Protein AF-A0A3F3BD74-F1 (afdb_monomer_lite)

Organism: NCBI:txid72407

pLDDT: mean 81.41, std 12.04, range [44.22, 95.06]

Secondary structure (DSSP, 8-state):
----HHHHHHHHHHHHHHH---HHHHHHSHHHHHHHHHTT----HHHHHHHHHHHHHHHHHHHHHHHHHHHHHHH-HHHHHHHHHHHHHHHHHHHHHHHHHHHTSPPHHHHTTS-TTSHHHHHHHHHHHHHHHHHHHHHHHHHHH---HHHHTT--HHHHHHHHHHHHHHHHT--

Sequence (175 aa):
MKFNIQYLHAAVVMVLSSLQPQAKAAECKPLIVEKVTQMGARFNHKDVLEVTIALNDIIRQVRDVRMQLSNFASENLEDAIAVSEATKNDAVQMAALTGSLTMMLPEKHVIQGYAKNSPEFMLFRAVKQMDNEAKNYLSLIDQLTRETDVRESGINTAAMVHLARTGEEAAAKWL

Structure (mmCIF, N/CA/C/O backbone):
data_AF-A0A3F3BD74-F1
#
_entry.id   AF-A0A3F3BD74-F1
#
loop_
_atom_site.group_PDB
_atom_site.id
_atom_site.type_symbol
_atom_site.label_atom_id
_atom_site.label_alt_id
_atom_site.label_comp_id
_atom_site.label_asym_id
_atom_site.label_entity_id
_atom_site.label_seq_id
_atom_site.pdbx_PDB_ins_code
_atom_site.Cartn_x
_atom_site.Cartn_y
_atom_site.Cartn_z
_atom_site.occupancy
_atom_site.B_iso_or_equiv
_atom_site.auth_seq_id
_atom_site.auth_comp_id
_atom_site.auth_asym_id
_atom_site.auth_atom_id
_atom_site.pdbx_PDB_model_num
ATOM 1 N N . MET A 1 1 ? 3.948 -2.331 15.186 1.00 47.75 1 MET A N 1
ATOM 2 C CA . MET A 1 1 ? 4.548 -3.216 14.164 1.00 47.75 1 MET A CA 1
ATOM 3 C C . MET A 1 1 ? 5.170 -2.323 13.103 1.00 47.75 1 MET A C 1
ATOM 5 O O . MET A 1 1 ? 4.443 -1.514 12.551 1.00 47.75 1 MET A O 1
ATOM 9 N N . LYS A 1 2 ? 6.481 -2.416 12.845 1.00 57.03 2 LYS A N 1
ATOM 10 C CA . LYS A 1 2 ? 7.153 -1.549 11.864 1.00 57.03 2 LYS A CA 1
ATOM 11 C C . LYS A 1 2 ? 7.266 -2.258 10.524 1.00 57.03 2 LYS A C 1
ATOM 13 O O . LYS A 1 2 ? 7.954 -3.269 10.417 1.00 57.03 2 LYS A O 1
ATOM 18 N N . PHE A 1 3 ? 6.614 -1.723 9.502 1.00 59.53 3 PHE A N 1
ATOM 19 C CA . PHE A 1 3 ? 6.809 -2.201 8.141 1.00 59.53 3 PHE A CA 1
ATOM 20 C C . PHE A 1 3 ? 8.145 -1.692 7.608 1.00 59.53 3 PHE A C 1
ATOM 22 O O . PHE A 1 3 ? 8.415 -0.491 7.644 1.00 59.53 3 PHE A O 1
ATOM 29 N N . ASN A 1 4 ? 8.971 -2.588 7.068 1.00 68.38 4 ASN A N 1
ATOM 30 C CA . ASN A 1 4 ? 10.285 -2.233 6.530 1.00 68.38 4 ASN A CA 1
ATOM 31 C C . ASN A 1 4 ? 10.203 -1.582 5.132 1.00 68.38 4 ASN A C 1
ATOM 33 O O . ASN A 1 4 ? 10.930 -1.928 4.203 1.00 68.38 4 ASN A O 1
ATOM 37 N N . ILE A 1 5 ? 9.256 -0.661 4.957 1.00 73.69 5 ILE A N 1
ATOM 38 C CA . ILE A 1 5 ? 8.918 -0.081 3.660 1.00 73.69 5 ILE A CA 1
ATOM 39 C C . ILE A 1 5 ? 9.920 0.984 3.209 1.00 73.69 5 ILE A C 1
ATOM 41 O O . ILE A 1 5 ? 10.002 1.263 2.023 1.00 73.69 5 ILE A O 1
ATOM 45 N N . GLN A 1 6 ? 10.714 1.560 4.114 1.00 76.75 6 GLN A N 1
ATOM 46 C CA . GLN A 1 6 ? 11.663 2.631 3.781 1.00 76.75 6 GLN A CA 1
ATOM 47 C C . GLN A 1 6 ? 12.772 2.159 2.829 1.00 76.75 6 GLN A C 1
ATOM 49 O O . GLN A 1 6 ? 13.063 2.826 1.837 1.00 76.75 6 GLN A O 1
ATOM 54 N N . TYR A 1 7 ? 13.356 0.985 3.084 1.00 74.88 7 TYR A N 1
ATOM 55 C CA . TYR A 1 7 ? 14.395 0.430 2.210 1.00 74.88 7 TYR A CA 1
ATOM 56 C C . TYR A 1 7 ? 13.816 -0.029 0.874 1.00 74.88 7 TYR A C 1
ATOM 58 O O . TYR A 1 7 ? 14.401 0.230 -0.178 1.00 74.88 7 TYR A O 1
ATOM 66 N N . LEU A 1 8 ? 12.633 -0.651 0.903 1.00 84.00 8 LEU A N 1
ATOM 67 C CA . LEU A 1 8 ? 11.957 -1.041 -0.327 1.00 84.00 8 LEU A CA 1
ATOM 68 C C . LEU A 1 8 ? 11.538 0.183 -1.151 1.00 84.00 8 LEU A C 1
ATOM 70 O O . LEU A 1 8 ? 11.651 0.164 -2.370 1.00 84.00 8 LEU A O 1
ATOM 74 N N . HIS A 1 9 ? 11.108 1.26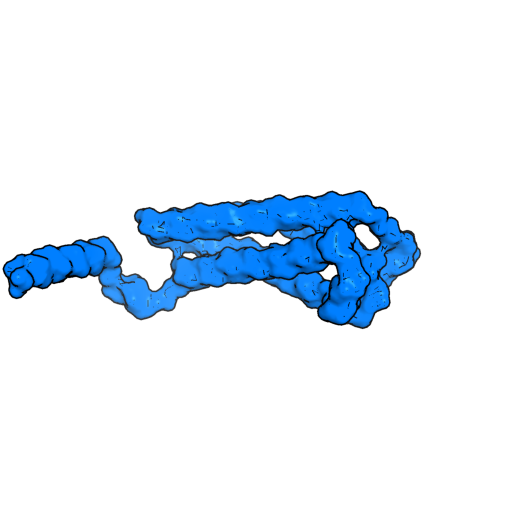6 -0.501 1.00 87.19 9 HIS A N 1
ATOM 75 C CA . HIS A 1 9 ? 10.752 2.521 -1.157 1.00 87.19 9 HIS A CA 1
ATOM 76 C C . HIS A 1 9 ? 11.920 3.058 -1.977 1.00 87.19 9 HIS A C 1
ATOM 78 O O . HIS A 1 9 ? 11.746 3.300 -3.166 1.00 87.19 9 HIS A O 1
ATOM 84 N N . ALA A 1 10 ? 13.120 3.143 -1.397 1.00 83.94 10 ALA A N 1
ATOM 85 C CA . ALA A 1 10 ? 14.306 3.584 -2.127 1.00 83.94 10 ALA A CA 1
ATOM 86 C C . ALA A 1 10 ? 14.613 2.688 -3.343 1.00 83.94 10 ALA A C 1
ATOM 88 O O . ALA A 1 10 ? 14.887 3.203 -4.427 1.00 83.94 10 ALA A O 1
ATOM 89 N N . ALA A 1 11 ? 14.511 1.363 -3.191 1.00 85.31 11 ALA A N 1
ATOM 90 C CA . ALA A 1 11 ? 14.708 0.416 -4.290 1.00 85.31 11 ALA A CA 1
ATOM 91 C C . ALA A 1 11 ? 13.678 0.610 -5.416 1.00 85.31 11 ALA A C 1
ATOM 93 O O . ALA A 1 11 ? 14.050 0.725 -6.583 1.00 85.31 11 ALA A O 1
ATOM 94 N N . VAL A 1 12 ? 12.392 0.729 -5.073 1.00 87.81 12 VAL A N 1
ATOM 95 C CA . VAL A 1 12 ? 11.317 0.973 -6.046 1.00 87.81 12 VAL A CA 1
ATOM 96 C C . VAL A 1 12 ? 11.504 2.324 -6.736 1.00 87.81 12 VAL A C 1
ATOM 98 O O . VAL A 1 12 ? 11.357 2.403 -7.951 1.00 87.81 12 VAL A O 1
ATOM 101 N N . VAL A 1 13 ? 11.875 3.379 -6.001 1.00 87.06 13 VAL A N 1
ATOM 102 C CA . VAL A 1 13 ? 12.167 4.703 -6.573 1.00 87.06 13 VAL A CA 1
ATOM 103 C C . VAL A 1 13 ? 13.287 4.613 -7.607 1.00 87.06 13 VAL A C 1
ATOM 105 O O . VAL A 1 13 ? 13.146 5.178 -8.691 1.00 87.06 13 VAL A O 1
ATOM 108 N N . MET A 1 14 ? 14.381 3.905 -7.308 1.00 82.50 14 MET A N 1
ATOM 109 C CA . MET A 1 14 ? 15.480 3.715 -8.261 1.00 82.50 14 MET A CA 1
ATOM 110 C C . MET A 1 14 ? 15.030 2.961 -9.515 1.00 82.50 14 MET A C 1
ATOM 112 O O . MET A 1 14 ? 15.298 3.422 -10.625 1.00 82.50 14 MET A O 1
ATOM 116 N N . VAL A 1 15 ? 14.295 1.854 -9.354 1.00 85.94 15 VAL A N 1
ATOM 117 C CA . VAL A 1 15 ? 13.792 1.070 -10.491 1.00 85.94 15 VAL A CA 1
ATOM 118 C C . VAL A 1 15 ? 12.833 1.902 -11.344 1.00 85.94 15 VAL A C 1
ATOM 120 O O . VAL A 1 15 ? 13.038 2.006 -12.550 1.00 85.94 15 VAL A O 1
ATOM 123 N N . LEU A 1 16 ? 11.845 2.574 -10.743 1.00 85.12 16 LEU A N 1
ATOM 124 C CA . LEU A 1 16 ? 10.915 3.446 -11.472 1.00 85.12 16 LEU A CA 1
ATOM 125 C C . LEU A 1 16 ? 11.649 4.569 -12.219 1.00 85.12 16 LEU A C 1
ATOM 127 O O . LEU A 1 16 ? 11.352 4.824 -13.384 1.00 85.12 16 LEU A O 1
ATOM 131 N N . SER A 1 17 ? 12.652 5.183 -11.585 1.00 81.38 17 SER A N 1
ATOM 132 C CA . SER A 1 17 ? 13.461 6.249 -12.194 1.00 81.38 17 SER A CA 1
ATOM 133 C C . SER A 1 17 ? 14.291 5.749 -13.382 1.00 81.38 17 SER A C 1
ATOM 135 O O . SER A 1 17 ? 14.545 6.501 -14.315 1.00 81.38 17 SER A O 1
ATOM 137 N N . SER A 1 18 ? 14.704 4.479 -13.375 1.00 78.38 18 SER A N 1
ATOM 138 C CA . SER A 1 18 ? 15.456 3.871 -14.482 1.00 78.38 18 SER A CA 1
ATOM 139 C C . SER A 1 18 ? 14.589 3.471 -15.674 1.00 78.38 18 SER A C 1
ATOM 141 O O . SER A 1 18 ? 15.046 3.503 -16.816 1.00 78.38 18 SER A O 1
ATOM 143 N N . LEU A 1 19 ? 13.329 3.109 -15.414 1.00 75.88 19 LEU A N 1
ATOM 144 C CA . LEU A 1 19 ? 12.353 2.765 -16.445 1.00 75.88 19 LEU A CA 1
ATOM 145 C C . LEU A 1 19 ? 11.806 4.020 -17.144 1.00 75.88 19 LEU A C 1
ATOM 147 O O . LEU A 1 19 ? 11.169 3.909 -18.190 1.00 75.88 19 LEU A O 1
ATOM 151 N N . GLN A 1 20 ? 12.040 5.209 -16.573 1.00 66.69 20 GLN A N 1
ATOM 152 C CA . GLN A 1 20 ? 11.456 6.463 -17.030 1.00 66.69 20 GLN A CA 1
ATOM 153 C C . GLN A 1 20 ? 12.402 7.669 -16.917 1.00 66.69 20 GLN A C 1
ATOM 155 O O . GLN A 1 20 ? 12.463 8.316 -15.873 1.00 66.69 20 GLN A O 1
ATOM 160 N N . PRO A 1 21 ? 12.971 8.146 -18.030 1.00 58.88 21 PRO A N 1
ATOM 161 C CA . PRO A 1 21 ? 13.192 9.570 -18.211 1.00 5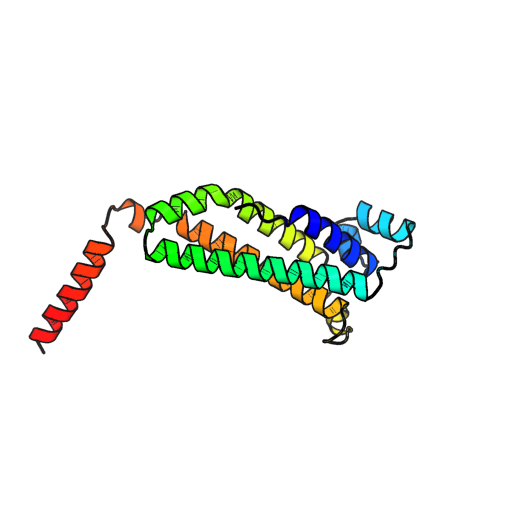8.88 21 PRO A CA 1
ATOM 162 C C . PRO A 1 21 ? 11.876 10.192 -18.720 1.00 58.88 21 PRO A C 1
ATOM 164 O O . PRO A 1 21 ? 11.708 10.444 -19.909 1.00 58.88 21 PRO A O 1
ATOM 167 N N . GLN A 1 22 ? 10.886 10.368 -17.840 1.00 61.69 22 GLN A N 1
ATOM 168 C CA . GLN A 1 22 ? 9.636 11.083 -18.151 1.00 61.69 22 GLN A CA 1
ATOM 169 C C . GLN A 1 22 ? 9.397 12.210 -17.140 1.00 61.69 22 GLN A C 1
ATOM 171 O O . GLN A 1 22 ? 9.824 12.114 -15.988 1.00 61.69 22 GLN A O 1
ATOM 176 N N . ALA A 1 23 ? 8.685 13.261 -17.566 1.00 63.00 23 ALA A N 1
ATOM 177 C CA . ALA A 1 23 ? 8.514 14.514 -16.820 1.00 63.00 23 ALA A CA 1
ATOM 178 C C . ALA A 1 23 ? 8.070 14.317 -15.356 1.00 63.00 23 ALA A C 1
ATOM 180 O O . ALA A 1 23 ? 8.678 14.883 -14.457 1.00 63.00 23 ALA A O 1
ATOM 181 N N . LYS A 1 24 ? 7.101 13.431 -15.085 1.00 68.19 24 LYS A N 1
ATOM 182 C CA . LYS A 1 24 ? 6.561 13.222 -13.724 1.00 68.19 24 LYS A CA 1
ATOM 183 C C . LYS A 1 24 ? 7.562 12.640 -12.731 1.00 68.19 24 LYS A C 1
ATOM 185 O O . LYS A 1 24 ? 7.605 13.068 -11.580 1.00 68.19 24 LYS A O 1
ATOM 190 N N . ALA A 1 25 ? 8.375 11.673 -13.157 1.00 66.75 25 ALA A N 1
ATOM 191 C CA . ALA A 1 25 ? 9.410 11.109 -12.293 1.00 66.75 25 ALA A CA 1
ATOM 192 C C . ALA A 1 25 ? 10.492 12.162 -11.996 1.00 66.75 25 ALA A C 1
ATOM 194 O O . ALA A 1 25 ? 10.918 12.298 -10.846 1.00 66.75 25 ALA A O 1
ATOM 195 N N . ALA A 1 26 ? 10.874 12.946 -13.013 1.00 65.81 26 ALA A N 1
ATOM 196 C CA . ALA A 1 26 ? 11.823 14.049 -12.877 1.00 65.81 26 ALA A CA 1
ATOM 197 C C . ALA A 1 26 ? 11.293 15.177 -11.973 1.00 65.81 26 ALA A C 1
ATOM 199 O O . ALA A 1 26 ? 12.055 15.732 -11.193 1.00 65.81 26 ALA A O 1
ATOM 200 N N . GLU A 1 27 ? 9.994 15.476 -12.006 1.00 72.75 27 GLU A N 1
ATOM 201 C CA . GLU A 1 27 ? 9.357 16.445 -11.104 1.00 72.75 27 GLU A CA 1
ATOM 202 C C . GLU A 1 27 ? 9.289 15.931 -9.658 1.00 72.75 27 GLU A C 1
ATOM 204 O O . GLU A 1 27 ? 9.581 16.666 -8.716 1.00 72.75 27 GLU A O 1
ATOM 209 N N . CYS A 1 28 ? 8.939 14.656 -9.461 1.00 69.75 28 CYS A N 1
ATOM 210 C CA . CYS A 1 28 ? 8.759 14.087 -8.124 1.00 69.75 28 CYS A CA 1
ATOM 211 C C . CYS A 1 28 ? 10.084 13.830 -7.389 1.00 69.75 28 CYS A C 1
ATOM 213 O O . CYS A 1 28 ? 10.150 13.976 -6.164 1.00 69.75 28 CYS A O 1
ATOM 215 N N . LYS A 1 29 ? 11.127 13.382 -8.103 1.00 73.56 29 LYS A N 1
ATOM 216 C CA . LYS A 1 29 ? 12.439 13.013 -7.536 1.00 73.56 29 LYS A CA 1
ATOM 217 C C . LYS A 1 29 ? 13.600 13.414 -8.469 1.00 73.56 29 LYS A C 1
ATOM 219 O O . LYS A 1 29 ? 14.368 12.540 -8.882 1.00 73.56 29 LYS A O 1
ATOM 224 N N . PRO A 1 30 ? 13.802 14.720 -8.740 1.00 72.44 30 PRO A N 1
ATOM 225 C CA . PRO A 1 30 ? 14.762 15.206 -9.741 1.00 72.44 30 PRO A CA 1
ATOM 226 C C . PRO A 1 30 ? 16.187 14.706 -9.492 1.00 72.44 30 PRO A C 1
ATOM 228 O O . PRO A 1 30 ? 16.803 14.128 -10.379 1.00 72.44 30 PRO A O 1
ATOM 231 N N . LEU A 1 31 ? 16.666 14.819 -8.250 1.00 79.19 31 LEU A N 1
ATOM 232 C CA . LEU A 1 31 ? 18.011 14.391 -7.846 1.00 79.19 31 LEU A CA 1
ATOM 233 C C . LEU A 1 31 ? 18.263 12.888 -8.044 1.00 79.19 31 LEU A C 1
ATOM 235 O O . LEU A 1 31 ? 19.394 12.482 -8.302 1.00 79.19 31 LEU A O 1
ATOM 239 N N . ILE A 1 32 ? 17.239 12.045 -7.877 1.00 73.94 32 ILE A N 1
ATOM 240 C CA . ILE A 1 32 ? 17.396 10.590 -8.017 1.00 73.94 32 ILE A CA 1
ATOM 241 C C . ILE A 1 32 ? 17.363 10.209 -9.495 1.00 73.94 32 ILE A C 1
ATOM 243 O O . ILE A 1 32 ? 18.219 9.447 -9.935 1.00 73.94 32 ILE A O 1
ATOM 247 N N . VAL A 1 33 ? 16.433 10.779 -10.266 1.00 70.06 33 VAL A N 1
ATOM 248 C CA . VAL A 1 33 ? 16.355 10.569 -11.719 1.00 70.06 33 VAL A CA 1
ATOM 249 C C . VAL A 1 33 ? 17.638 11.037 -12.405 1.00 70.06 33 VAL A C 1
ATOM 251 O O . VAL A 1 33 ? 18.184 10.311 -13.235 1.00 70.06 33 VAL A O 1
ATOM 254 N N . GLU A 1 34 ? 18.169 12.199 -12.018 1.00 73.38 34 GLU A N 1
ATOM 255 C CA . GLU A 1 34 ? 19.439 12.721 -12.522 1.00 73.38 34 GLU A CA 1
ATOM 256 C C . GLU A 1 34 ? 20.592 11.752 -12.235 1.00 73.38 34 GLU A C 1
ATOM 258 O O . GLU A 1 34 ? 21.304 11.358 -13.158 1.00 73.38 34 GLU A O 1
ATOM 263 N N . LYS A 1 35 ? 20.734 11.291 -10.985 1.00 73.12 35 LYS A N 1
ATOM 264 C CA . LYS A 1 35 ? 21.782 10.331 -10.606 1.00 73.12 35 LYS A CA 1
ATOM 265 C C . LYS A 1 35 ? 21.657 8.997 -11.337 1.00 73.12 35 LYS A C 1
ATOM 267 O O . LYS A 1 35 ? 22.658 8.486 -11.824 1.00 73.12 35 LYS A O 1
ATOM 272 N N . VAL A 1 36 ? 20.452 8.438 -11.452 1.00 70.62 36 VAL A N 1
ATOM 273 C CA . VAL A 1 36 ? 20.213 7.178 -12.181 1.00 70.62 36 VAL A CA 1
ATOM 274 C C . VAL A 1 36 ? 20.567 7.332 -13.663 1.00 70.62 36 VAL A C 1
ATOM 276 O O . VAL A 1 36 ? 21.199 6.445 -14.240 1.00 70.62 36 VAL A O 1
ATOM 279 N N . THR A 1 37 ? 20.236 8.483 -14.255 1.00 68.38 37 THR A N 1
ATOM 280 C CA . THR A 1 37 ? 20.584 8.817 -15.643 1.00 68.38 37 THR A CA 1
ATOM 281 C C . THR A 1 37 ? 22.098 8.956 -15.822 1.00 68.38 37 THR A C 1
ATOM 283 O O . THR A 1 37 ? 22.661 8.347 -16.728 1.00 68.38 37 THR A O 1
ATOM 286 N N . GLN A 1 38 ? 22.773 9.693 -14.932 1.00 71.19 38 GLN A N 1
ATOM 287 C CA . GLN A 1 38 ? 24.233 9.864 -14.931 1.00 71.19 38 GLN A CA 1
ATOM 288 C C . GLN A 1 38 ? 24.975 8.536 -14.732 1.00 71.19 38 GLN A C 1
ATOM 290 O O . GLN A 1 38 ? 26.017 8.314 -15.340 1.00 71.19 38 GLN A O 1
ATOM 295 N N . MET A 1 39 ? 24.427 7.637 -13.911 1.00 67.81 39 MET A N 1
ATOM 296 C CA . MET A 1 39 ? 24.985 6.304 -13.672 1.00 67.81 39 MET A CA 1
ATOM 297 C C . MET A 1 39 ? 24.767 5.332 -14.840 1.00 67.81 39 MET A C 1
ATOM 299 O O . MET A 1 39 ? 25.339 4.244 -14.826 1.00 67.81 39 MET A O 1
ATOM 303 N N . GLY A 1 40 ? 23.924 5.670 -15.824 1.00 60.09 40 GLY A N 1
ATOM 304 C CA . GLY A 1 40 ? 23.555 4.757 -16.909 1.00 60.09 40 GLY A CA 1
ATOM 305 C C . GLY A 1 40 ? 22.912 3.456 -16.413 1.00 60.09 40 GLY A C 1
ATOM 306 O O . GLY A 1 40 ? 22.953 2.444 -17.115 1.00 60.09 40 GLY A O 1
ATOM 307 N N . ALA A 1 41 ? 22.357 3.462 -15.195 1.00 61.47 41 ALA A N 1
ATOM 308 C CA . ALA A 1 41 ? 21.854 2.273 -14.526 1.00 61.47 41 ALA A CA 1
ATOM 309 C C . ALA A 1 41 ? 20.597 1.766 -15.244 1.00 61.47 41 ALA A C 1
ATOM 311 O O . ALA A 1 41 ? 19.488 2.245 -15.017 1.00 61.47 41 ALA A O 1
ATOM 312 N N . ARG A 1 42 ? 20.776 0.791 -16.138 1.00 60.78 42 ARG A N 1
ATOM 313 C CA . ARG A 1 42 ? 19.683 0.011 -16.718 1.00 60.78 42 ARG A CA 1
ATOM 314 C C . ARG A 1 42 ? 19.462 -1.206 -15.834 1.00 60.78 42 ARG A C 1
ATOM 316 O O . ARG A 1 42 ? 20.242 -2.154 -15.894 1.00 60.78 42 ARG A O 1
ATOM 323 N N . PHE A 1 43 ? 18.422 -1.166 -15.008 1.00 66.44 43 PHE A N 1
ATOM 324 C CA . PHE A 1 43 ? 18.008 -2.340 -14.247 1.00 66.44 43 PHE A CA 1
ATOM 325 C C . PHE A 1 43 ? 17.527 -3.415 -15.220 1.00 66.44 43 PHE A C 1
ATOM 327 O O . PHE A 1 43 ? 16.813 -3.132 -16.186 1.00 66.44 43 PHE A O 1
ATOM 334 N N . ASN A 1 44 ? 17.968 -4.650 -14.999 1.00 72.44 44 ASN A N 1
ATOM 335 C CA . ASN A 1 44 ? 17.550 -5.764 -15.836 1.00 72.44 44 ASN A CA 1
ATOM 336 C C . ASN A 1 44 ? 16.147 -6.248 -15.397 1.00 72.44 44 ASN A C 1
ATOM 338 O O . ASN A 1 44 ? 15.640 -5.892 -14.333 1.00 72.44 44 ASN A O 1
ATOM 342 N N . HIS A 1 45 ? 15.507 -7.093 -16.210 1.00 78.69 45 HIS A N 1
ATOM 343 C CA . HIS A 1 45 ? 14.170 -7.629 -15.909 1.00 78.69 45 HIS A CA 1
ATOM 344 C C . HIS A 1 45 ? 14.107 -8.414 -14.586 1.00 78.69 45 HIS A C 1
ATOM 346 O O . HIS A 1 45 ? 13.051 -8.473 -13.957 1.00 78.69 45 HIS A O 1
ATOM 352 N N . LYS A 1 46 ? 15.223 -9.017 -14.160 1.00 82.75 46 LYS A N 1
ATOM 353 C CA . LYS A 1 46 ? 15.323 -9.761 -12.902 1.00 82.75 46 LYS A CA 1
ATOM 354 C C . LYS A 1 46 ? 15.302 -8.810 -11.703 1.00 82.75 46 LYS A C 1
ATOM 356 O O . LYS A 1 46 ? 14.540 -9.062 -10.779 1.00 82.75 46 LYS A O 1
ATOM 361 N N . ASP A 1 47 ? 16.030 -7.697 -11.750 1.00 81.25 47 ASP A N 1
ATOM 362 C CA . ASP A 1 47 ? 16.038 -6.695 -10.675 1.00 81.25 47 ASP A CA 1
ATOM 363 C C . ASP A 1 47 ? 14.636 -6.083 -10.486 1.00 81.25 47 ASP A C 1
ATOM 365 O O . ASP A 1 47 ? 14.144 -5.941 -9.366 1.00 81.25 47 ASP A O 1
ATOM 369 N N . VAL A 1 48 ? 13.946 -5.781 -11.598 1.00 85.81 48 VAL A N 1
ATOM 370 C CA . VAL A 1 48 ? 12.551 -5.301 -11.586 1.00 85.81 48 VAL A CA 1
ATOM 371 C C . VAL A 1 48 ? 11.631 -6.332 -10.930 1.00 85.81 48 VAL A C 1
ATOM 373 O O . VAL A 1 48 ? 10.770 -5.978 -10.120 1.00 85.81 48 VAL A O 1
ATOM 376 N N . LEU A 1 49 ? 11.811 -7.613 -11.258 1.00 87.38 49 LEU A N 1
ATOM 377 C CA . LEU A 1 49 ? 11.004 -8.696 -10.712 1.00 87.38 49 LEU A CA 1
ATOM 378 C C . LEU A 1 49 ? 11.263 -8.910 -9.215 1.00 87.38 49 LEU A C 1
ATOM 380 O O . LEU A 1 49 ? 10.304 -9.060 -8.465 1.00 87.38 49 LEU A O 1
ATOM 384 N N . GLU A 1 50 ? 12.516 -8.875 -8.762 1.00 88.38 50 GLU A N 1
ATOM 385 C CA . GLU A 1 50 ? 12.873 -9.017 -7.343 1.00 88.38 50 GLU A CA 1
ATOM 386 C C . GLU A 1 50 ? 12.247 -7.908 -6.490 1.00 88.38 50 GLU A C 1
ATOM 388 O O . GLU A 1 50 ? 11.600 -8.190 -5.478 1.00 88.38 50 GLU A O 1
ATOM 393 N N . VAL A 1 51 ? 12.340 -6.651 -6.941 1.00 89.12 51 VAL A N 1
ATOM 394 C CA . VAL A 1 51 ? 11.678 -5.522 -6.268 1.00 89.12 51 VAL A CA 1
ATOM 395 C C . VAL A 1 51 ? 10.157 -5.687 -6.283 1.00 89.12 51 VAL A C 1
ATOM 397 O O . VAL A 1 51 ? 9.489 -5.411 -5.284 1.00 89.12 51 VAL A O 1
ATOM 400 N N . THR A 1 52 ? 9.596 -6.182 -7.387 1.00 91.50 52 THR A N 1
ATOM 401 C CA . THR A 1 52 ? 8.157 -6.454 -7.499 1.00 91.50 52 THR A CA 1
ATOM 402 C C . THR A 1 52 ? 7.704 -7.548 -6.531 1.00 91.50 52 THR A C 1
ATOM 404 O O . THR A 1 52 ? 6.652 -7.410 -5.908 1.00 91.50 52 THR A O 1
ATOM 407 N N . ILE A 1 53 ? 8.475 -8.626 -6.371 1.00 92.00 53 ILE A N 1
ATOM 408 C CA . ILE A 1 53 ? 8.183 -9.712 -5.423 1.00 92.00 53 ILE A CA 1
ATOM 409 C C . ILE A 1 53 ? 8.205 -9.169 -3.994 1.00 92.00 53 ILE A C 1
ATOM 411 O O . ILE A 1 53 ? 7.216 -9.314 -3.279 1.00 92.00 53 ILE A O 1
ATOM 415 N N . ALA A 1 54 ? 9.269 -8.455 -3.618 1.00 90.44 54 ALA A N 1
ATOM 416 C CA . ALA A 1 54 ? 9.384 -7.856 -2.292 1.00 90.44 54 ALA A CA 1
ATOM 417 C C . ALA A 1 54 ? 8.225 -6.888 -1.990 1.00 90.44 54 ALA A C 1
ATOM 419 O O . ALA A 1 54 ? 7.701 -6.861 -0.877 1.00 90.44 54 ALA A O 1
ATOM 420 N N . LEU A 1 55 ? 7.769 -6.126 -2.990 1.00 91.81 55 LEU A N 1
ATOM 421 C CA . LEU A 1 55 ? 6.602 -5.254 -2.852 1.00 91.81 55 LEU A CA 1
ATOM 422 C C . LEU A 1 55 ? 5.308 -6.039 -2.644 1.00 91.81 55 LEU A C 1
ATOM 424 O O . LEU A 1 55 ? 4.518 -5.679 -1.774 1.00 91.81 55 LEU A O 1
ATOM 428 N N . ASN A 1 56 ? 5.110 -7.133 -3.377 1.00 93.06 56 ASN A N 1
ATOM 429 C CA . ASN A 1 56 ? 3.958 -8.012 -3.180 1.00 93.06 56 ASN A CA 1
ATOM 430 C C . ASN A 1 56 ? 3.951 -8.692 -1.804 1.00 93.06 56 ASN A C 1
ATOM 432 O O . ASN A 1 56 ? 2.880 -8.854 -1.216 1.00 93.06 56 ASN A O 1
ATOM 436 N N . ASP A 1 57 ? 5.117 -9.017 -1.248 1.00 92.75 57 ASP A N 1
ATOM 437 C CA . ASP A 1 57 ? 5.208 -9.545 0.113 1.00 92.75 57 ASP A CA 1
ATOM 438 C C . ASP A 1 57 ? 4.761 -8.520 1.157 1.00 92.75 57 ASP A C 1
ATOM 440 O O . ASP A 1 57 ? 4.014 -8.870 2.074 1.00 92.75 57 ASP A O 1
ATOM 444 N N . ILE A 1 58 ? 5.146 -7.245 1.010 1.00 90.69 58 ILE A N 1
ATOM 445 C CA . ILE A 1 58 ? 4.665 -6.187 1.910 1.00 90.69 58 ILE A CA 1
ATOM 446 C C . ILE A 1 58 ? 3.159 -5.967 1.730 1.00 90.69 58 ILE A C 1
ATOM 448 O O . ILE A 1 58 ? 2.447 -5.865 2.726 1.00 90.69 58 ILE A O 1
ATOM 452 N N . ILE A 1 59 ? 2.651 -5.954 0.494 1.00 92.50 59 ILE A N 1
ATOM 453 C CA . ILE A 1 59 ? 1.206 -5.862 0.214 1.00 92.50 59 ILE A CA 1
ATOM 454 C C . ILE A 1 59 ? 0.440 -6.944 0.979 1.00 92.50 59 ILE A C 1
ATOM 456 O O . ILE A 1 59 ? -0.573 -6.655 1.621 1.00 92.50 59 ILE A O 1
ATOM 460 N N . ARG A 1 60 ? 0.931 -8.188 0.936 1.00 93.62 60 ARG A N 1
ATOM 461 C CA . ARG A 1 60 ? 0.332 -9.304 1.670 1.00 93.62 60 ARG A CA 1
ATOM 462 C C . ARG A 1 60 ? 0.375 -9.063 3.177 1.00 93.62 60 ARG A C 1
ATOM 464 O O . ARG A 1 60 ? -0.657 -9.180 3.825 1.00 93.62 60 ARG A O 1
ATOM 471 N N . GLN A 1 61 ? 1.523 -8.663 3.721 1.00 91.62 61 GLN A N 1
ATOM 472 C CA . GLN A 1 61 ? 1.669 -8.381 5.154 1.00 91.62 61 GLN A CA 1
ATOM 473 C C . GLN A 1 61 ? 0.721 -7.275 5.635 1.00 91.62 61 GLN A C 1
ATOM 475 O O . GLN A 1 61 ? 0.087 -7.428 6.674 1.00 91.62 61 GLN A O 1
ATOM 480 N N . VAL A 1 62 ? 0.590 -6.178 4.880 1.00 90.81 62 VAL A N 1
ATOM 481 C CA . VAL A 1 62 ? -0.336 -5.082 5.214 1.00 90.81 62 VAL A CA 1
ATOM 482 C C . VAL A 1 62 ? -1.772 -5.583 5.229 1.00 90.81 62 VAL A C 1
ATOM 484 O O . VAL A 1 62 ? -2.519 -5.286 6.160 1.00 90.81 62 VAL A O 1
ATOM 487 N N . ARG A 1 63 ? -2.159 -6.375 4.225 1.00 92.69 63 ARG A N 1
ATOM 488 C CA . ARG A 1 63 ? -3.496 -6.964 4.165 1.00 92.69 63 ARG A CA 1
ATOM 489 C C . ARG A 1 63 ? -3.756 -7.899 5.345 1.00 92.69 63 ARG A C 1
ATOM 491 O O . ARG A 1 63 ? -4.805 -7.779 5.971 1.00 92.69 63 ARG A O 1
ATOM 498 N N . ASP A 1 64 ? -2.818 -8.790 5.654 1.00 92.88 64 ASP A N 1
ATOM 499 C CA . ASP A 1 64 ? -2.936 -9.753 6.752 1.00 92.88 64 ASP A CA 1
ATOM 500 C C . ASP A 1 64 ? -3.092 -9.029 8.093 1.00 92.88 64 ASP A C 1
ATOM 502 O O . ASP A 1 64 ? -3.991 -9.340 8.871 1.00 92.88 64 ASP A O 1
ATOM 506 N N . VAL A 1 65 ? -2.286 -7.994 8.327 1.00 91.56 65 VAL A N 1
ATOM 507 C CA . VAL A 1 65 ? -2.336 -7.199 9.561 1.00 91.56 65 VAL A CA 1
ATOM 508 C C . VAL A 1 65 ? -3.619 -6.385 9.652 1.00 91.56 65 VAL A C 1
ATOM 510 O O . VAL A 1 65 ? -4.223 -6.321 10.718 1.00 91.56 65 VAL A O 1
ATOM 513 N N . ARG A 1 66 ? -4.095 -5.821 8.539 1.00 93.44 66 ARG A N 1
ATOM 514 C CA . ARG A 1 66 ? -5.398 -5.148 8.488 1.00 93.44 66 ARG A CA 1
ATOM 515 C C . ARG A 1 66 ? -6.537 -6.105 8.848 1.00 93.44 66 ARG A C 1
ATOM 517 O O . ARG A 1 66 ? -7.416 -5.728 9.615 1.00 93.44 66 ARG A O 1
ATOM 524 N N . MET A 1 67 ? -6.524 -7.331 8.320 1.00 91.62 67 MET A N 1
ATOM 525 C CA . MET A 1 67 ? -7.530 -8.347 8.656 1.00 91.62 67 MET A CA 1
ATOM 526 C C . MET A 1 67 ? -7.446 -8.758 10.129 1.00 91.62 67 MET A C 1
ATOM 528 O O . MET A 1 67 ? -8.475 -8.828 10.794 1.00 91.62 67 MET A O 1
ATOM 532 N N . GLN A 1 68 ? -6.237 -8.968 10.658 1.00 91.31 68 GLN A N 1
ATOM 533 C CA . GLN A 1 68 ? -6.032 -9.276 12.076 1.00 91.31 68 GLN A CA 1
ATOM 534 C C . GLN A 1 68 ? -6.551 -8.156 12.978 1.00 91.31 68 GLN A C 1
ATOM 536 O O . GLN A 1 68 ? -7.281 -8.438 13.920 1.00 91.31 68 GLN A O 1
ATOM 541 N N . LEU A 1 69 ? -6.246 -6.894 12.660 1.00 90.56 69 LEU A N 1
ATOM 542 C CA . LEU A 1 69 ? -6.739 -5.742 13.414 1.00 90.56 69 LEU A CA 1
ATOM 543 C C . LEU A 1 69 ? -8.268 -5.631 13.350 1.00 90.56 69 LEU A C 1
ATOM 545 O O . LEU A 1 69 ? -8.902 -5.357 14.362 1.00 90.56 69 LEU A O 1
ATOM 549 N N . SER A 1 70 ? -8.868 -5.885 12.185 1.00 88.81 70 SER A N 1
ATOM 550 C CA . SER A 1 70 ? -10.326 -5.878 12.023 1.00 88.81 70 SER A CA 1
ATOM 551 C C . SER A 1 70 ? -11.012 -6.966 12.855 1.00 88.81 70 SER A C 1
ATOM 553 O O . SER A 1 70 ? -12.048 -6.712 13.470 1.00 88.81 70 SER A O 1
ATOM 555 N N . ASN A 1 71 ? -10.444 -8.174 12.883 1.00 89.00 71 ASN A N 1
ATOM 556 C CA . ASN A 1 71 ? -10.971 -9.274 13.690 1.00 89.00 71 ASN A CA 1
ATOM 557 C C . ASN A 1 71 ? -10.786 -8.980 15.181 1.00 89.00 71 ASN A C 1
ATOM 559 O O . ASN A 1 71 ? -11.732 -9.101 15.952 1.00 89.00 71 ASN A O 1
ATOM 563 N N . PHE A 1 72 ? -9.605 -8.493 15.566 1.00 87.12 72 PHE A N 1
ATOM 564 C CA . PHE A 1 72 ? -9.308 -8.116 16.943 1.00 87.12 72 PHE A CA 1
ATOM 565 C C . PHE A 1 72 ? -10.244 -7.015 17.451 1.00 87.12 72 PHE A C 1
ATOM 567 O O . PHE A 1 72 ? -10.776 -7.131 18.546 1.00 87.12 72 PHE A O 1
ATOM 574 N N . ALA A 1 73 ? -10.547 -6.007 16.629 1.00 84.38 73 ALA A N 1
ATOM 575 C CA . ALA A 1 73 ? -11.515 -4.966 16.969 1.00 84.38 73 ALA A CA 1
ATOM 576 C C . ALA A 1 73 ? -12.949 -5.490 17.152 1.00 84.38 73 ALA A C 1
ATOM 578 O O . ALA A 1 73 ? -13.729 -4.880 17.881 1.00 84.38 73 ALA A O 1
ATOM 579 N N . SER A 1 74 ? -13.297 -6.603 16.500 1.00 82.12 74 SER A N 1
ATOM 580 C CA . SER A 1 74 ? -14.605 -7.249 16.661 1.00 82.12 74 SER A CA 1
ATOM 581 C C . SER A 1 74 ? -14.710 -8.017 17.984 1.00 82.12 74 SER A C 1
ATOM 583 O O . SER A 1 74 ? -15.803 -8.149 18.525 1.00 82.12 74 SER A O 1
ATOM 585 N N . GLU A 1 75 ? -13.585 -8.513 18.505 1.00 85.62 75 GLU A N 1
ATOM 586 C CA . GLU A 1 75 ? -13.509 -9.266 19.763 1.00 85.62 75 GLU A CA 1
ATOM 587 C C . GLU A 1 75 ? -13.266 -8.356 20.977 1.00 85.62 75 GLU A C 1
ATOM 589 O O . GLU A 1 75 ? -13.889 -8.536 22.022 1.00 85.62 75 GLU A O 1
ATOM 594 N N . ASN A 1 76 ? -12.372 -7.374 20.843 1.00 89.19 76 ASN A N 1
ATOM 595 C CA . ASN A 1 76 ? -11.966 -6.455 21.900 1.00 89.19 76 ASN A CA 1
ATOM 596 C C . ASN A 1 76 ? -11.640 -5.071 21.318 1.00 89.19 76 ASN A C 1
ATOM 598 O O . ASN A 1 76 ? -10.529 -4.788 20.861 1.00 89.19 76 ASN A O 1
ATOM 602 N N . LEU A 1 77 ? -12.646 -4.195 21.335 1.00 83.75 77 LEU A N 1
ATOM 603 C CA . LEU A 1 77 ? -12.548 -2.875 20.726 1.00 83.75 77 LEU A CA 1
ATOM 604 C C . LEU A 1 77 ? -11.560 -1.955 21.457 1.00 83.75 77 LEU A C 1
ATOM 606 O O . LEU A 1 77 ? -10.849 -1.211 20.791 1.00 83.75 77 LEU A O 1
ATOM 610 N N . GLU A 1 78 ? -11.504 -1.983 22.790 1.00 85.00 78 GLU A N 1
ATOM 611 C CA . GLU A 1 78 ? -10.651 -1.075 23.573 1.00 85.00 78 GLU A CA 1
ATOM 612 C C . GLU A 1 78 ? -9.163 -1.347 23.336 1.00 85.00 78 GLU A C 1
ATOM 614 O O . GLU A 1 78 ? -8.406 -0.427 23.011 1.00 85.00 78 GLU A O 1
ATOM 619 N N . ASP A 1 79 ? -8.750 -2.614 23.377 1.00 85.81 79 ASP A N 1
ATOM 620 C CA . ASP A 1 79 ? -7.363 -2.972 23.078 1.00 85.81 79 ASP A CA 1
ATOM 621 C C . ASP A 1 79 ? -7.021 -2.705 21.603 1.00 85.81 79 ASP A C 1
ATOM 623 O O . ASP A 1 79 ? -5.908 -2.280 21.278 1.00 85.81 79 ASP A O 1
ATOM 627 N N . ALA A 1 80 ? -7.981 -2.885 20.689 1.00 88.25 80 ALA A N 1
ATOM 628 C CA . ALA A 1 80 ? -7.791 -2.549 19.282 1.00 88.25 80 ALA A CA 1
ATOM 629 C C . ALA A 1 80 ? -7.607 -1.038 19.051 1.00 88.25 80 ALA A C 1
ATOM 631 O O . ALA A 1 80 ? -6.826 -0.660 18.172 1.00 88.25 80 ALA A O 1
ATOM 632 N N . ILE A 1 81 ? -8.254 -0.168 19.841 1.00 88.94 81 ILE A N 1
ATOM 633 C CA . ILE A 1 81 ? -7.993 1.285 19.830 1.00 88.94 81 ILE A CA 1
ATOM 634 C C . ILE A 1 81 ? -6.553 1.553 20.240 1.00 88.94 81 ILE A C 1
ATOM 636 O O . ILE A 1 81 ? -5.842 2.249 19.519 1.00 88.94 81 ILE A O 1
ATOM 640 N N . ALA A 1 82 ? -6.107 0.982 21.362 1.00 89.75 82 ALA A N 1
ATOM 641 C CA . ALA A 1 82 ? -4.761 1.212 21.879 1.00 89.75 82 ALA A CA 1
ATOM 642 C C . ALA A 1 82 ? -3.685 0.793 20.862 1.00 89.75 82 ALA A C 1
ATOM 644 O O . ALA A 1 82 ? -2.732 1.534 20.606 1.00 89.75 82 ALA A O 1
ATOM 645 N N . VAL A 1 83 ? -3.870 -0.363 20.213 1.00 90.94 83 VAL A N 1
ATOM 646 C CA . VAL A 1 83 ? -2.999 -0.824 19.120 1.00 90.94 83 VAL A CA 1
ATOM 647 C C . VAL A 1 83 ? -3.068 0.112 17.907 1.00 90.94 83 VAL A C 1
ATOM 649 O O . VAL A 1 83 ? -2.036 0.401 17.290 1.00 90.94 83 VAL A O 1
ATOM 652 N N . SER A 1 84 ? -4.257 0.604 17.557 1.00 90.94 84 SER A N 1
ATOM 653 C CA . SER A 1 84 ? -4.452 1.520 16.425 1.00 90.94 84 SER A CA 1
ATOM 654 C C . SER A 1 84 ? -3.764 2.865 16.660 1.00 90.94 84 SER A C 1
ATOM 656 O O . SER A 1 84 ? -3.010 3.313 15.799 1.00 90.94 84 SER A O 1
ATOM 658 N N . GLU A 1 85 ? -3.920 3.464 17.841 1.00 91.06 85 GLU A N 1
ATOM 659 C CA . GLU A 1 85 ? -3.219 4.694 18.236 1.00 91.06 85 GLU A CA 1
ATOM 660 C C . GLU A 1 85 ? -1.698 4.506 18.206 1.00 91.06 85 GLU A C 1
ATOM 662 O O . GLU A 1 85 ? -0.970 5.299 17.603 1.00 91.06 85 GLU A O 1
ATOM 667 N N . ALA A 1 86 ? -1.203 3.394 18.760 1.00 90.50 86 ALA A N 1
ATOM 668 C CA . ALA A 1 86 ? 0.226 3.087 18.778 1.00 90.50 86 ALA A CA 1
ATOM 669 C C . ALA A 1 86 ? 0.830 2.891 17.374 1.00 90.50 86 ALA A C 1
ATOM 671 O O . ALA A 1 86 ? 2.035 3.071 17.189 1.00 90.50 86 ALA A O 1
ATOM 672 N N . THR A 1 87 ? 0.023 2.510 16.379 1.00 89.69 87 THR A N 1
ATOM 673 C CA . THR A 1 87 ? 0.485 2.219 15.008 1.00 89.69 87 THR A CA 1
ATOM 674 C C . THR A 1 87 ? 0.094 3.276 13.975 1.00 89.69 87 THR A C 1
ATOM 676 O O . THR A 1 87 ? 0.544 3.204 12.829 1.00 89.69 87 THR A O 1
ATOM 679 N N . LYS A 1 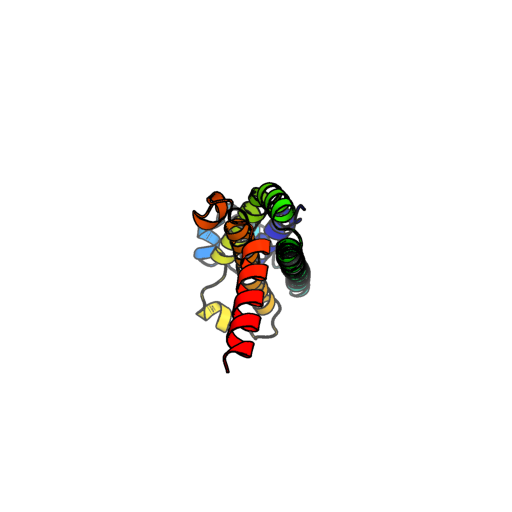88 ? -0.668 4.302 14.368 1.00 90.62 88 LYS A N 1
ATOM 680 C CA . LYS A 1 88 ? -1.163 5.371 13.490 1.00 90.62 88 LYS A CA 1
ATOM 681 C C . LYS A 1 88 ? -0.055 6.086 12.730 1.00 90.62 88 LYS A C 1
ATOM 683 O O . LYS A 1 88 ? -0.129 6.220 11.511 1.00 90.62 88 LYS A O 1
ATOM 688 N N . ASN A 1 89 ? 1.011 6.482 13.423 1.00 90.56 89 ASN A N 1
ATOM 689 C CA . ASN A 1 89 ? 2.140 7.168 12.793 1.00 90.56 89 ASN A CA 1
ATOM 690 C C . ASN A 1 89 ? 2.839 6.294 11.741 1.00 90.56 89 ASN A C 1
ATOM 692 O O . ASN A 1 89 ? 3.180 6.788 10.666 1.00 90.56 89 ASN A O 1
ATOM 696 N N . ASP A 1 90 ? 3.000 4.995 12.011 1.00 88.94 90 ASP A N 1
ATOM 697 C CA . ASP A 1 90 ? 3.594 4.051 11.057 1.00 88.94 90 ASP A CA 1
ATOM 698 C C . ASP A 1 90 ? 2.696 3.890 9.813 1.00 88.94 90 ASP A C 1
ATOM 700 O O . ASP A 1 90 ? 3.191 3.864 8.683 1.00 88.94 90 ASP A O 1
ATOM 704 N N . ALA A 1 91 ? 1.372 3.840 9.996 1.00 90.25 91 ALA A N 1
ATOM 705 C CA . ALA A 1 91 ? 0.406 3.762 8.899 1.00 90.25 91 ALA A CA 1
ATOM 706 C C . ALA A 1 91 ? 0.380 5.037 8.041 1.00 90.25 91 ALA A C 1
ATOM 708 O O . ALA A 1 91 ? 0.378 4.952 6.811 1.00 90.25 91 ALA A O 1
ATOM 709 N N . VAL A 1 92 ? 0.441 6.216 8.670 1.00 92.00 92 VAL A N 1
ATOM 710 C CA . VAL A 1 92 ? 0.559 7.508 7.974 1.00 92.00 92 VAL A CA 1
ATOM 711 C C . VAL A 1 92 ? 1.848 7.562 7.157 1.00 92.00 92 VAL A C 1
ATOM 713 O O . VAL A 1 92 ? 1.817 7.917 5.977 1.00 92.00 92 VAL A O 1
ATOM 716 N N . GLN A 1 93 ? 2.983 7.166 7.742 1.00 90.75 93 GLN A N 1
ATOM 717 C CA . GLN A 1 93 ? 4.260 7.123 7.024 1.00 90.75 93 GLN A CA 1
ATOM 718 C C . GLN A 1 93 ? 4.211 6.162 5.834 1.00 90.75 93 GLN A C 1
ATOM 720 O O . GLN A 1 93 ? 4.673 6.504 4.745 1.00 90.75 93 GLN A O 1
ATOM 725 N N . MET A 1 94 ? 3.617 4.980 6.001 1.00 90.50 94 MET A N 1
ATOM 726 C CA . MET A 1 94 ? 3.430 4.033 4.906 1.00 90.50 94 MET A CA 1
ATOM 727 C C . MET A 1 94 ? 2.568 4.617 3.779 1.00 90.50 94 MET A C 1
ATOM 729 O O . MET A 1 94 ? 2.949 4.522 2.609 1.00 90.50 94 MET A O 1
ATOM 733 N N . ALA A 1 95 ? 1.426 5.224 4.107 1.00 92.19 95 ALA A N 1
ATOM 734 C CA . ALA A 1 95 ? 0.545 5.851 3.124 1.00 92.19 95 ALA A CA 1
ATOM 735 C C . ALA A 1 95 ? 1.258 6.989 2.374 1.00 92.19 95 ALA A C 1
ATOM 737 O O . ALA A 1 95 ? 1.154 7.092 1.153 1.00 92.19 95 ALA A O 1
ATOM 738 N N . ALA A 1 96 ? 2.064 7.794 3.071 1.00 91.00 96 ALA A N 1
ATOM 739 C CA . ALA A 1 96 ? 2.860 8.850 2.450 1.00 91.00 96 ALA A CA 1
ATOM 740 C C . ALA A 1 96 ? 3.929 8.293 1.490 1.00 91.00 96 ALA A C 1
ATOM 742 O O . ALA A 1 96 ? 4.064 8.759 0.354 1.00 91.00 96 ALA A O 1
ATOM 743 N N . LEU A 1 97 ? 4.676 7.267 1.914 1.00 90.31 97 LEU A N 1
ATOM 744 C CA . LEU A 1 97 ? 5.714 6.644 1.089 1.00 90.31 97 LEU A CA 1
ATOM 745 C C . LEU A 1 97 ? 5.115 5.995 -0.163 1.00 90.31 97 LEU A C 1
ATOM 747 O O . LEU A 1 97 ? 5.593 6.238 -1.270 1.00 90.31 97 LEU A O 1
ATOM 751 N N . THR A 1 98 ? 4.038 5.229 -0.021 1.00 91.12 98 THR A N 1
ATOM 752 C CA . THR A 1 98 ? 3.364 4.549 -1.143 1.00 91.12 98 THR A CA 1
ATOM 753 C C . THR A 1 98 ? 2.654 5.522 -2.086 1.00 91.12 98 THR A C 1
ATOM 755 O O . THR A 1 98 ? 2.744 5.373 -3.309 1.00 91.12 98 THR A O 1
ATOM 758 N N . GLY A 1 99 ? 2.062 6.589 -1.544 1.00 90.75 99 GLY A N 1
ATOM 759 C CA . GLY A 1 99 ? 1.523 7.697 -2.327 1.00 90.75 99 GLY A CA 1
ATOM 760 C C . GLY A 1 99 ? 2.599 8.368 -3.182 1.00 90.75 99 GLY A C 1
ATOM 761 O O . GLY A 1 99 ? 2.382 8.617 -4.368 1.00 90.75 99 GLY A O 1
ATOM 762 N N . SER A 1 100 ? 3.803 8.570 -2.633 1.00 89.38 100 SER A N 1
ATOM 763 C CA . SER A 1 100 ? 4.920 9.134 -3.402 1.00 89.38 100 SER A CA 1
ATOM 764 C C . SER A 1 100 ? 5.383 8.238 -4.556 1.00 89.38 100 SER A C 1
ATOM 766 O O . SER A 1 100 ? 5.652 8.748 -5.640 1.00 89.38 100 SER A O 1
ATOM 768 N N . LEU A 1 101 ? 5.392 6.911 -4.378 1.00 90.12 101 LEU A N 1
ATOM 769 C CA . LEU A 1 101 ? 5.683 5.968 -5.467 1.00 90.12 101 LEU A CA 1
ATOM 770 C C . LEU A 1 101 ? 4.616 6.040 -6.561 1.00 90.12 101 LEU A C 1
ATOM 772 O O . LEU A 1 101 ? 4.923 5.984 -7.747 1.00 90.12 101 LEU A O 1
ATOM 776 N N . THR A 1 102 ? 3.356 6.208 -6.162 1.00 90.56 102 THR A N 1
ATOM 777 C CA . THR A 1 102 ? 2.235 6.320 -7.093 1.00 90.56 102 THR A CA 1
ATOM 778 C C . THR A 1 102 ? 2.311 7.580 -7.953 1.00 90.56 102 THR A C 1
ATOM 780 O O . THR A 1 102 ? 1.929 7.528 -9.122 1.00 90.56 102 THR A O 1
ATOM 783 N N . MET A 1 103 ? 2.821 8.690 -7.409 1.00 88.00 103 MET A N 1
ATOM 784 C CA . MET A 1 103 ? 3.067 9.923 -8.170 1.00 88.00 103 MET A CA 1
ATOM 785 C C . MET A 1 103 ? 4.188 9.763 -9.205 1.00 88.00 103 MET A C 1
ATOM 787 O O . MET A 1 103 ? 4.162 10.424 -10.239 1.00 88.00 103 MET A O 1
ATOM 791 N N . MET A 1 104 ? 5.134 8.853 -8.956 1.00 85.81 104 MET A N 1
ATOM 792 C CA . MET A 1 104 ? 6.218 8.541 -9.888 1.00 85.81 104 MET A CA 1
ATOM 793 C C . MET A 1 104 ? 5.799 7.612 -11.029 1.00 85.81 104 MET A C 1
ATOM 795 O O . MET A 1 104 ? 6.571 7.451 -11.965 1.00 85.81 104 MET A O 1
ATOM 799 N N . LEU A 1 105 ? 4.615 6.991 -10.976 1.00 88.50 105 LEU A N 1
ATOM 800 C CA . LEU A 1 105 ? 4.190 6.061 -12.020 1.00 88.50 105 LEU A CA 1
ATOM 801 C C . LEU A 1 105 ? 4.008 6.751 -13.385 1.00 88.50 105 LEU A C 1
ATOM 803 O O . LEU A 1 105 ? 3.586 7.911 -13.444 1.00 88.50 105 LEU A O 1
ATOM 807 N N . PRO A 1 106 ? 4.238 6.022 -14.496 1.00 83.75 106 PRO A N 1
ATOM 808 C CA . PRO A 1 106 ? 3.981 6.542 -15.829 1.00 83.75 106 PRO A CA 1
ATOM 809 C C . PRO A 1 106 ? 2.527 6.931 -16.056 1.00 83.75 106 PRO A C 1
ATOM 811 O O . PRO A 1 106 ? 1.596 6.486 -15.377 1.00 83.75 106 PRO A O 1
ATOM 814 N N . GLU A 1 107 ? 2.321 7.742 -17.088 1.00 84.31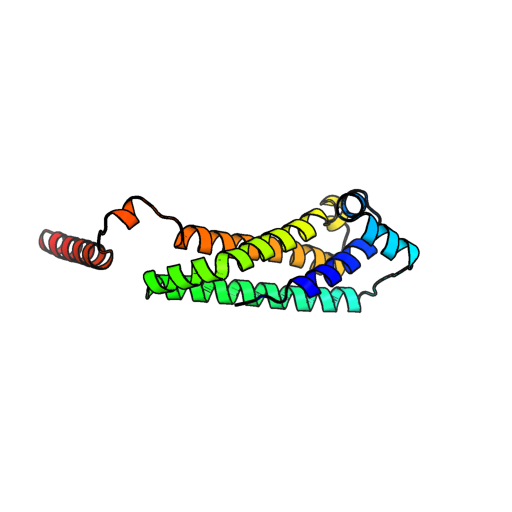 107 GLU A N 1
ATOM 815 C CA . GLU A 1 107 ? 0.974 8.036 -17.548 1.00 84.31 107 GLU A CA 1
ATOM 816 C C . GLU A 1 107 ? 0.260 6.767 -18.006 1.00 84.31 107 GLU A C 1
ATOM 818 O O . GLU A 1 107 ? 0.870 5.819 -18.502 1.00 84.31 107 GLU A O 1
ATOM 823 N N . LYS A 1 108 ? -1.069 6.761 -17.881 1.00 86.00 108 LYS A N 1
ATOM 824 C CA . LYS A 1 108 ? -1.894 5.587 -18.181 1.00 86.00 108 LYS A CA 1
ATOM 825 C C . LYS A 1 108 ? -1.612 5.005 -19.571 1.00 86.00 108 LYS A C 1
ATOM 827 O O . LYS A 1 108 ? -1.525 3.790 -19.699 1.00 86.00 108 LYS A O 1
ATOM 832 N N . HIS A 1 109 ? -1.451 5.858 -20.582 1.00 84.19 109 HIS A N 1
ATOM 833 C CA . HIS A 1 109 ? -1.192 5.426 -21.955 1.00 84.19 109 HIS A CA 1
ATOM 834 C C . HIS A 1 109 ? 0.185 4.752 -22.109 1.00 84.19 109 HIS A C 1
ATOM 836 O O . HIS A 1 109 ? 0.312 3.799 -22.871 1.00 84.19 109 HIS A O 1
ATOM 842 N N . VAL A 1 110 ? 1.189 5.186 -21.335 1.00 84.06 110 VAL A N 1
ATOM 843 C CA . VAL A 1 110 ? 2.524 4.571 -21.287 1.00 84.06 110 VAL A CA 1
ATOM 844 C C . VAL A 1 110 ? 2.440 3.200 -20.624 1.00 84.06 110 VAL A C 1
ATOM 846 O O . VAL A 1 110 ? 2.906 2.222 -21.195 1.00 84.06 110 VAL A O 1
ATOM 849 N N . ILE A 1 111 ? 1.778 3.103 -19.464 1.00 85.75 111 ILE A N 1
ATOM 850 C CA . ILE A 1 111 ? 1.566 1.826 -18.757 1.00 85.75 111 ILE A CA 1
ATOM 851 C C . ILE A 1 111 ? 0.853 0.814 -19.665 1.00 85.75 111 ILE A C 1
ATOM 853 O O . ILE A 1 111 ? 1.224 -0.355 -19.701 1.00 85.75 111 ILE A O 1
ATOM 857 N N . GLN A 1 112 ? -0.160 1.259 -20.414 1.00 85.31 112 GLN A N 1
ATOM 858 C CA . GLN A 1 112 ? -0.921 0.416 -21.342 1.00 85.31 112 GLN A CA 1
ATOM 859 C C . GLN A 1 112 ? -0.112 -0.065 -22.555 1.00 85.31 112 GLN A C 1
ATOM 861 O O . GLN A 1 112 ? -0.537 -1.016 -23.206 1.00 85.31 112 GLN A O 1
ATOM 866 N N . GLY A 1 113 ? 1.033 0.558 -22.848 1.00 85.19 113 GLY A N 1
ATOM 867 C CA . GLY A 1 113 ? 1.955 0.115 -23.893 1.00 85.19 113 GLY A CA 1
ATOM 868 C C . GLY A 1 113 ? 2.799 -1.105 -23.507 1.00 85.19 113 GLY A C 1
ATOM 869 O O . GLY A 1 113 ? 3.335 -1.769 -24.391 1.00 85.19 113 GLY A O 1
ATOM 870 N N . TYR A 1 114 ? 2.906 -1.432 -22.214 1.00 87.12 114 TYR A N 1
ATOM 871 C CA . TYR A 1 114 ? 3.636 -2.614 -21.748 1.00 87.12 114 TYR A CA 1
ATOM 872 C C . TYR A 1 114 ? 2.784 -3.882 -21.858 1.00 87.12 114 TYR A C 1
ATOM 874 O O . TYR A 1 114 ? 1.570 -3.873 -21.634 1.00 87.12 114 TYR A O 1
ATOM 882 N N . ALA A 1 115 ? 3.433 -5.012 -22.151 1.00 89.50 115 ALA A N 1
ATOM 883 C CA . ALA A 1 115 ? 2.775 -6.310 -22.097 1.00 89.50 115 ALA A CA 1
ATOM 884 C C . ALA A 1 115 ? 2.316 -6.611 -20.660 1.00 89.50 115 ALA A C 1
ATOM 886 O O . ALA A 1 115 ? 3.050 -6.393 -19.701 1.00 89.50 115 ALA A O 1
ATOM 887 N N . LYS A 1 116 ? 1.106 -7.159 -20.492 1.00 88.38 116 LYS A N 1
ATOM 888 C CA . LYS A 1 116 ? 0.509 -7.400 -19.159 1.00 88.38 116 LYS A CA 1
ATOM 889 C C . LYS A 1 116 ? 1.323 -8.345 -18.264 1.00 88.38 116 LYS A C 1
ATOM 891 O O . LYS A 1 116 ? 1.128 -8.357 -17.053 1.00 88.38 116 LYS A O 1
ATOM 896 N N . ASN A 1 117 ? 2.172 -9.171 -18.864 1.00 88.06 117 ASN A N 1
ATOM 897 C CA . ASN A 1 117 ? 3.068 -10.108 -18.195 1.00 88.06 117 ASN A CA 1
ATOM 898 C C . ASN A 1 117 ? 4.515 -9.593 -18.101 1.00 88.06 117 ASN A C 1
ATOM 900 O O . ASN A 1 117 ? 5.381 -10.347 -17.663 1.00 88.06 117 ASN A O 1
ATOM 904 N N . SER A 1 118 ? 4.794 -8.356 -18.521 1.00 88.81 118 SER A N 1
ATOM 905 C CA . SER A 1 118 ? 6.133 -7.788 -18.397 1.00 88.81 118 SER A CA 1
ATOM 906 C C . SER A 1 118 ? 6.436 -7.446 -16.931 1.00 88.81 118 SER A C 1
ATOM 908 O O . SER A 1 118 ? 5.523 -7.047 -16.193 1.00 88.81 118 SER A O 1
ATOM 910 N N . PRO A 1 119 ? 7.698 -7.573 -16.486 1.00 88.25 119 PRO A N 1
ATOM 911 C CA . PRO A 1 119 ? 8.098 -7.196 -15.131 1.00 88.25 119 PRO A CA 1
ATOM 912 C C . PRO A 1 119 ? 7.746 -5.745 -14.779 1.00 88.25 119 PRO A C 1
ATOM 914 O O . PRO A 1 119 ? 7.316 -5.469 -13.663 1.00 88.25 119 PRO A O 1
ATOM 917 N N . GLU A 1 120 ? 7.847 -4.820 -15.734 1.00 88.94 120 GLU A N 1
ATOM 918 C CA . GLU A 1 120 ? 7.508 -3.405 -15.549 1.00 88.94 120 GLU A CA 1
ATOM 919 C C . GLU A 1 120 ? 6.014 -3.219 -15.282 1.00 88.94 120 GLU A C 1
ATOM 921 O O . GLU A 1 120 ? 5.630 -2.536 -14.333 1.00 88.94 120 GLU A O 1
ATOM 926 N N . PHE A 1 121 ? 5.154 -3.872 -16.073 1.00 90.94 121 PHE A N 1
ATOM 927 C CA . PHE A 1 121 ? 3.711 -3.809 -15.855 1.00 90.94 121 PHE A CA 1
ATOM 928 C C . PHE A 1 121 ? 3.327 -4.387 -14.487 1.00 90.94 121 PHE A C 1
ATOM 930 O O . PHE A 1 121 ? 2.484 -3.822 -13.780 1.00 90.94 121 PHE A O 1
ATOM 937 N N . MET A 1 122 ? 3.964 -5.492 -14.087 1.00 92.50 122 MET A N 1
ATOM 938 C CA . MET A 1 122 ? 3.766 -6.084 -12.764 1.00 92.50 122 MET A CA 1
ATOM 939 C C . MET A 1 122 ? 4.206 -5.136 -11.642 1.00 92.50 122 MET A C 1
ATOM 941 O O . MET A 1 122 ? 3.467 -4.989 -10.667 1.00 92.50 122 MET A O 1
ATOM 945 N N . LEU A 1 123 ? 5.337 -4.439 -11.799 1.00 92.62 123 LEU A N 1
ATOM 946 C CA . LEU A 1 123 ? 5.801 -3.428 -10.848 1.00 92.62 123 LEU A CA 1
ATOM 947 C C . LEU A 1 123 ? 4.796 -2.279 -10.717 1.00 92.62 123 LEU A C 1
ATOM 949 O O . LEU A 1 123 ? 4.401 -1.934 -9.604 1.00 92.62 123 LEU A O 1
ATOM 953 N N . PHE A 1 124 ? 4.332 -1.705 -11.833 1.00 92.81 124 PHE A N 1
ATOM 954 C CA . PHE A 1 124 ? 3.365 -0.600 -11.808 1.00 92.81 124 PHE A CA 1
ATOM 955 C C . PHE A 1 124 ? 2.067 -0.999 -11.102 1.00 92.81 124 PHE A C 1
ATOM 957 O O . PHE A 1 124 ? 1.519 -0.237 -10.298 1.00 92.81 124 PHE A O 1
ATOM 964 N N . ARG A 1 125 ? 1.592 -2.221 -11.368 1.00 94.06 125 ARG A N 1
ATOM 965 C CA . ARG A 1 125 ? 0.429 -2.792 -10.688 1.00 94.06 125 ARG A CA 1
ATOM 966 C C . ARG A 1 125 ? 0.682 -2.961 -9.190 1.00 94.06 125 ARG A C 1
ATOM 968 O O . ARG A 1 125 ? -0.184 -2.586 -8.403 1.00 94.06 125 ARG A O 1
ATOM 975 N N . ALA A 1 126 ? 1.838 -3.496 -8.803 1.00 94.38 126 ALA A N 1
ATOM 976 C CA . ALA A 1 126 ? 2.196 -3.697 -7.403 1.00 94.38 126 ALA A CA 1
ATOM 977 C C . ALA A 1 126 ? 2.276 -2.360 -6.646 1.00 94.38 126 ALA A C 1
ATOM 979 O O . ALA A 1 126 ? 1.698 -2.238 -5.571 1.00 94.38 126 ALA A O 1
ATOM 980 N N . VAL A 1 127 ? 2.870 -1.315 -7.233 1.00 94.25 127 VAL A N 1
ATOM 981 C CA . VAL A 1 127 ? 2.905 0.034 -6.632 1.00 94.25 127 VAL A CA 1
ATOM 982 C C . VAL A 1 127 ? 1.497 0.572 -6.377 1.00 94.25 127 VAL A C 1
ATOM 984 O O . VAL A 1 127 ? 1.202 1.005 -5.263 1.00 94.25 127 VAL A O 1
ATOM 987 N N . LYS A 1 128 ? 0.600 0.490 -7.370 1.00 94.38 128 LYS A N 1
ATOM 988 C CA . LYS A 1 128 ? -0.805 0.902 -7.198 1.00 94.38 128 LYS A CA 1
ATOM 989 C C . LYS A 1 128 ? -1.527 0.088 -6.128 1.00 94.38 128 LYS A C 1
ATOM 991 O O . LYS A 1 128 ? -2.291 0.641 -5.344 1.00 94.38 128 LYS A O 1
ATOM 996 N N . GLN A 1 129 ? -1.318 -1.224 -6.108 1.00 95.06 129 GLN A N 1
ATOM 997 C CA . GLN A 1 129 ? -1.958 -2.097 -5.131 1.00 95.06 129 GLN A CA 1
ATOM 998 C C . GLN A 1 129 ? -1.458 -1.811 -3.710 1.00 95.06 129 GLN A C 1
ATOM 1000 O O . GLN A 1 129 ? -2.260 -1.804 -2.781 1.00 95.06 129 GLN A O 1
ATOM 1005 N N . MET A 1 130 ? -0.171 -1.514 -3.548 1.00 94.44 130 MET A N 1
ATOM 1006 C CA . MET A 1 130 ? 0.404 -1.143 -2.262 1.00 94.44 130 MET A CA 1
ATOM 1007 C C . MET A 1 130 ? -0.161 0.175 -1.722 1.00 94.44 130 MET A C 1
ATOM 1009 O O . MET A 1 130 ? -0.515 0.237 -0.549 1.00 94.44 130 MET A O 1
ATOM 1013 N N . ASP A 1 131 ? -0.304 1.202 -2.566 1.00 95.00 131 ASP A N 1
ATOM 1014 C CA . ASP A 1 131 ? -0.956 2.468 -2.185 1.00 95.00 131 ASP A CA 1
ATOM 1015 C C . ASP A 1 131 ? -2.399 2.244 -1.705 1.00 95.00 131 ASP A C 1
ATOM 1017 O O . ASP A 1 131 ? -2.808 2.781 -0.675 1.00 95.00 131 ASP A O 1
ATOM 1021 N N . ASN A 1 132 ? -3.152 1.380 -2.391 1.00 94.81 132 ASN A N 1
ATOM 1022 C CA . ASN A 1 132 ? -4.506 1.026 -1.972 1.00 94.81 132 ASN A CA 1
ATOM 1023 C C . ASN A 1 132 ? -4.529 0.308 -0.613 1.00 94.81 132 ASN A C 1
ATOM 1025 O O . ASN A 1 132 ? -5.324 0.673 0.249 1.00 94.81 132 ASN A O 1
ATOM 1029 N N . GLU A 1 133 ? -3.677 -0.698 -0.394 1.00 93.94 133 GLU A N 1
ATOM 1030 C CA . GLU A 1 133 ? -3.654 -1.420 0.889 1.00 93.94 133 GLU A CA 1
ATOM 1031 C C . GLU A 1 133 ? -3.175 -0.532 2.044 1.00 93.94 133 GLU A C 1
ATOM 1033 O O . GLU A 1 133 ? -3.747 -0.594 3.131 1.00 93.94 133 GLU A O 1
ATOM 1038 N N . ALA A 1 134 ? -2.196 0.347 1.808 1.00 93.44 134 ALA A N 1
ATOM 1039 C CA . ALA A 1 134 ? -1.746 1.324 2.796 1.00 93.44 134 ALA A CA 1
ATOM 1040 C C . ALA A 1 134 ? -2.876 2.285 3.202 1.00 93.44 134 ALA A C 1
ATOM 1042 O O . ALA A 1 134 ? -3.106 2.502 4.392 1.00 93.44 134 ALA A O 1
ATOM 1043 N N . LYS A 1 135 ? -3.629 2.812 2.227 1.00 94.62 135 LYS A N 1
ATOM 1044 C CA . LYS A 1 135 ? -4.804 3.663 2.481 1.00 94.62 135 LYS A CA 1
ATOM 1045 C C . LYS A 1 135 ? -5.919 2.915 3.200 1.00 94.62 135 LYS A C 1
ATOM 1047 O O . LYS A 1 135 ? -6.517 3.468 4.114 1.00 94.62 135 LYS A O 1
ATOM 1052 N N . ASN A 1 136 ? -6.178 1.662 2.831 1.00 93.88 136 ASN A N 1
ATOM 1053 C CA . ASN A 1 136 ? -7.175 0.833 3.507 1.00 93.88 136 ASN A CA 1
ATOM 1054 C C . ASN A 1 136 ? -6.792 0.560 4.965 1.00 93.88 136 ASN A C 1
ATOM 1056 O O . ASN A 1 136 ? -7.659 0.552 5.835 1.00 93.88 136 ASN A O 1
ATOM 1060 N N . TYR A 1 137 ? -5.507 0.326 5.237 1.00 93.94 137 TYR A N 1
ATOM 1061 C CA . TYR A 1 137 ? -5.013 0.127 6.595 1.00 93.94 137 TYR A CA 1
ATOM 1062 C C . TYR A 1 137 ? -5.112 1.409 7.429 1.00 93.94 137 TYR A C 1
ATOM 1064 O O . TYR A 1 137 ? -5.667 1.376 8.525 1.00 93.94 137 TYR A O 1
ATOM 1072 N N . LEU A 1 138 ? -4.669 2.546 6.881 1.00 94.00 138 LEU A N 1
ATOM 1073 C CA . LEU A 1 138 ? -4.814 3.848 7.536 1.00 94.00 138 LEU A CA 1
ATOM 1074 C C . LEU A 1 138 ? -6.287 4.188 7.794 1.00 94.00 138 LEU A C 1
ATOM 1076 O O . LEU A 1 138 ? -6.634 4.588 8.896 1.00 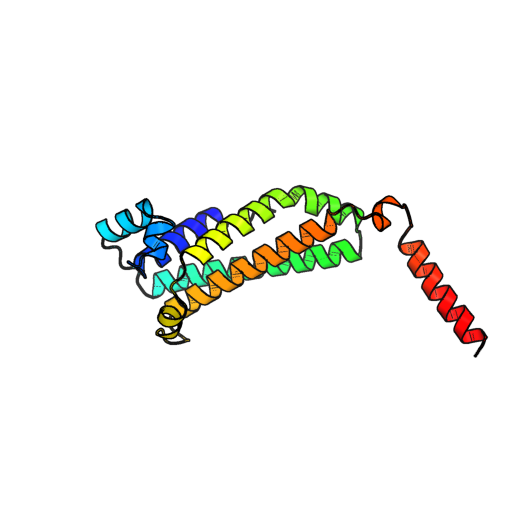94.00 138 LEU A O 1
ATOM 1080 N N . SER A 1 139 ? -7.168 3.943 6.822 1.00 92.69 139 SER A N 1
ATOM 1081 C CA . SER A 1 139 ? -8.606 4.161 6.983 1.00 92.69 139 SER A CA 1
ATOM 1082 C C . SER A 1 139 ? -9.208 3.306 8.098 1.00 92.69 139 SER A C 1
ATOM 1084 O O . SER A 1 139 ? -10.120 3.778 8.770 1.00 92.69 139 SER A O 1
ATOM 1086 N N . LEU A 1 140 ? -8.747 2.065 8.290 1.00 92.06 140 LEU A N 1
ATOM 1087 C CA . LEU A 1 140 ? -9.199 1.228 9.403 1.00 92.06 140 LEU A CA 1
ATOM 1088 C C . LEU A 1 140 ? -8.733 1.810 10.742 1.00 92.06 140 LEU A C 1
ATOM 1090 O O . LEU A 1 140 ? -9.533 1.915 11.664 1.00 92.06 140 LEU A O 1
ATOM 1094 N N . ILE A 1 141 ? -7.470 2.230 10.839 1.00 92.19 141 ILE A N 1
ATOM 1095 C CA . ILE A 1 141 ? -6.947 2.894 12.041 1.00 92.19 141 ILE A CA 1
ATOM 1096 C C . ILE A 1 141 ? -7.739 4.166 12.340 1.00 92.19 141 ILE A C 1
ATOM 1098 O O . ILE A 1 141 ? -8.152 4.371 13.477 1.00 92.19 141 ILE A O 1
ATOM 1102 N N . ASP A 1 142 ? -7.995 5.005 11.340 1.00 90.69 142 ASP A N 1
ATOM 1103 C CA . ASP A 1 142 ? -8.765 6.232 11.526 1.00 90.69 142 ASP A CA 1
ATOM 1104 C C . ASP A 1 142 ? -10.192 5.925 11.988 1.00 90.69 142 ASP A C 1
ATOM 1106 O O . ASP A 1 142 ? -10.686 6.583 12.895 1.00 90.69 142 ASP A O 1
ATOM 1110 N N . GLN A 1 143 ? -10.845 4.895 11.439 1.00 88.50 143 GLN A N 1
ATOM 1111 C CA . GLN A 1 143 ? -12.160 4.444 11.911 1.00 88.50 143 GLN A CA 1
ATOM 1112 C C . GLN A 1 143 ? -12.122 3.945 13.359 1.00 88.50 143 GLN A C 1
ATOM 1114 O O . GLN A 1 143 ? -13.004 4.283 14.144 1.00 88.50 143 GLN A O 1
ATOM 1119 N N . LEU A 1 144 ? -11.102 3.164 13.721 1.00 87.50 144 LEU A N 1
ATOM 1120 C CA . LEU A 1 144 ? -10.952 2.616 15.066 1.00 87.50 144 LEU A CA 1
ATOM 1121 C C . LEU A 1 144 ? -10.539 3.663 16.093 1.00 87.50 144 LEU A C 1
ATOM 1123 O O . LEU A 1 144 ? -10.843 3.473 17.262 1.00 87.50 144 LEU A O 1
ATOM 1127 N N . THR A 1 145 ? -9.878 4.745 15.693 1.00 86.00 145 THR A N 1
ATOM 1128 C CA . THR A 1 145 ? -9.420 5.821 16.590 1.00 86.00 145 THR A CA 1
ATOM 1129 C C . THR A 1 145 ? -10.365 7.016 16.621 1.00 86.00 145 THR A C 1
ATOM 1131 O O . THR A 1 145 ? -10.264 7.847 17.516 1.00 86.00 145 THR A O 1
ATOM 1134 N N . ARG A 1 146 ? -11.319 7.117 15.685 1.00 80.94 146 ARG A N 1
ATOM 1135 C CA . ARG A 1 146 ? -12.276 8.224 15.681 1.00 80.94 146 ARG A CA 1
ATOM 1136 C C . ARG A 1 146 ? -13.146 8.179 16.933 1.00 80.94 146 ARG A C 1
ATOM 1138 O O . ARG A 1 146 ? -13.851 7.199 17.190 1.00 80.94 146 ARG A O 1
ATOM 1145 N N . GLU A 1 147 ? -13.133 9.271 17.679 1.00 64.06 147 GLU A N 1
ATOM 1146 C CA . GLU A 1 147 ? -14.178 9.571 18.646 1.00 64.06 147 GLU A CA 1
ATOM 1147 C C . GLU A 1 147 ? -15.430 9.948 17.847 1.00 64.06 147 GLU A C 1
ATOM 1149 O O . GLU A 1 147 ? -15.429 10.859 17.018 1.00 64.06 147 GLU A O 1
ATOM 1154 N N . THR A 1 148 ? -16.479 9.150 18.005 1.00 60.22 148 THR A N 1
ATOM 1155 C CA . THR A 1 148 ? -17.812 9.441 17.465 1.00 60.22 148 THR A CA 1
ATOM 1156 C C . THR A 1 148 ? -18.741 9.667 18.643 1.00 60.22 148 THR A C 1
ATOM 1158 O O . THR A 1 148 ? -18.571 8.979 19.649 1.00 60.22 148 THR A O 1
ATOM 1161 N N . ASP A 1 149 ? -19.763 10.509 18.495 1.00 53.25 149 ASP A N 1
ATOM 1162 C CA . ASP A 1 149 ? -20.762 10.780 19.547 1.00 53.25 149 ASP A CA 1
ATOM 1163 C C . ASP A 1 149 ? -21.358 9.488 20.148 1.00 53.25 149 ASP A C 1
ATOM 1165 O O . ASP A 1 149 ? -21.595 9.380 21.349 1.00 53.25 149 ASP A O 1
ATOM 1169 N N . VAL A 1 150 ? -21.533 8.448 19.323 1.00 54.56 150 VAL A N 1
ATOM 1170 C CA . VAL A 1 150 ? -22.012 7.119 19.750 1.00 54.56 150 VAL A CA 1
ATOM 1171 C C . VAL A 1 150 ? -21.022 6.421 20.693 1.00 54.56 150 VAL A C 1
ATOM 1173 O O . VAL A 1 150 ? -21.434 5.703 21.597 1.00 54.56 150 VAL A O 1
ATOM 1176 N N . ARG A 1 151 ? -19.721 6.645 20.525 1.00 55.72 151 ARG A N 1
ATOM 1177 C CA . ARG A 1 151 ? -18.657 6.038 21.333 1.00 55.72 151 ARG A CA 1
ATOM 1178 C C . ARG A 1 151 ? -18.432 6.777 22.652 1.00 55.72 151 ARG A C 1
ATOM 1180 O O . ARG A 1 151 ? -18.194 6.131 23.665 1.00 55.72 151 ARG A O 1
ATOM 1187 N N . GLU A 1 152 ? -18.570 8.102 22.651 1.00 51.19 152 GLU A N 1
ATOM 1188 C CA . GLU A 1 152 ? -18.528 8.919 23.875 1.00 51.19 152 GLU A CA 1
ATOM 1189 C C . GLU A 1 152 ? -19.767 8.737 24.757 1.00 51.19 152 GLU A C 1
ATOM 1191 O O . GLU A 1 152 ? -19.709 8.954 25.964 1.00 51.19 152 GLU A O 1
ATOM 1196 N N . SER A 1 153 ? -20.888 8.292 24.183 1.00 55.62 153 SER A N 1
ATOM 1197 C CA . SER A 1 153 ? -22.144 8.116 24.920 1.00 55.62 153 SER A CA 1
ATOM 1198 C C . SER A 1 153 ? -22.096 7.062 26.039 1.00 55.62 153 SER A C 1
ATOM 1200 O O . SER A 1 153 ? -23.061 6.930 26.792 1.00 55.62 153 SER A O 1
ATOM 1202 N N . GLY A 1 154 ? -21.013 6.277 26.145 1.00 54.94 154 GLY A N 1
ATOM 1203 C CA . GLY A 1 154 ? -20.895 5.188 27.120 1.00 54.94 154 GLY A CA 1
ATOM 1204 C C . GLY A 1 154 ? -21.918 4.067 26.904 1.00 54.94 154 GLY A C 1
ATOM 1205 O O . GLY A 1 154 ? -22.092 3.209 27.772 1.00 54.94 154 GLY A O 1
ATOM 1206 N N . ILE A 1 155 ? -22.616 4.066 25.762 1.00 56.97 155 ILE A N 1
ATOM 1207 C CA . ILE A 1 155 ? -23.581 3.031 25.413 1.00 56.97 155 ILE A CA 1
ATOM 1208 C C . ILE A 1 155 ? -22.810 1.733 25.191 1.00 56.97 155 ILE A C 1
ATOM 1210 O O . ILE A 1 155 ? -22.095 1.548 24.207 1.00 56.97 155 ILE A O 1
ATOM 1214 N N . ASN A 1 156 ? -22.969 0.822 26.144 1.00 61.50 156 ASN A N 1
ATOM 1215 C CA . ASN A 1 156 ? -22.381 -0.501 26.095 1.00 61.50 156 ASN A CA 1
ATOM 1216 C C . ASN A 1 156 ? -22.943 -1.262 24.881 1.00 61.50 156 ASN A C 1
ATOM 1218 O O . ASN A 1 156 ? -24.121 -1.625 24.837 1.00 61.50 156 ASN A O 1
ATOM 1222 N N . THR A 1 157 ? -22.096 -1.518 23.888 1.00 63.53 157 THR A N 1
ATOM 1223 C CA . THR A 1 157 ? -22.461 -2.233 22.658 1.00 63.53 157 THR A CA 1
ATOM 1224 C C . THR A 1 157 ? -22.952 -3.653 22.936 1.00 63.53 157 THR A C 1
ATOM 1226 O O . THR A 1 157 ? -23.863 -4.119 22.252 1.00 63.53 157 THR A O 1
ATOM 1229 N N . ALA A 1 158 ? -22.461 -4.318 23.988 1.00 64.75 158 ALA A N 1
ATOM 1230 C CA . ALA A 1 158 ? -22.997 -5.606 24.427 1.00 64.75 158 ALA A CA 1
ATOM 1231 C C . ALA A 1 158 ? -24.433 -5.475 24.963 1.00 64.75 158 ALA A C 1
ATOM 1233 O O . ALA A 1 158 ? -25.269 -6.340 24.700 1.00 64.75 158 ALA A O 1
ATOM 1234 N N . ALA A 1 159 ? -24.757 -4.370 25.644 1.00 65.12 159 ALA A N 1
ATOM 1235 C CA . ALA A 1 159 ? -26.127 -4.082 26.068 1.00 65.12 159 ALA A CA 1
ATOM 1236 C C . ALA A 1 159 ? -27.048 -3.805 24.868 1.00 65.12 159 ALA A C 1
ATOM 1238 O O . ALA A 1 159 ? -28.181 -4.279 24.862 1.00 65.12 159 ALA A O 1
ATOM 1239 N N . MET A 1 160 ? -26.562 -3.124 23.822 1.00 67.31 160 MET A N 1
ATOM 1240 C CA . MET A 1 160 ? -27.318 -2.941 22.574 1.00 67.31 160 MET A CA 1
ATOM 1241 C C . MET A 1 160 ? -27.574 -4.257 21.836 1.00 67.31 160 MET A C 1
ATOM 1243 O O . MET A 1 160 ? -28.698 -4.499 21.405 1.00 67.31 160 MET A O 1
ATOM 1247 N N . VAL A 1 161 ? -26.563 -5.122 21.710 1.00 72.31 161 VAL A N 1
ATOM 1248 C CA . VAL A 1 161 ? -26.725 -6.448 21.089 1.00 72.31 161 VAL A CA 1
ATOM 1249 C C . VAL A 1 161 ? -27.713 -7.297 21.891 1.00 72.31 161 VAL A C 1
ATOM 1251 O O . VAL A 1 161 ? -28.576 -7.961 21.316 1.00 72.31 161 VAL A O 1
ATOM 1254 N N . HIS A 1 162 ? -27.649 -7.233 23.223 1.00 71.31 162 HIS A N 1
ATOM 1255 C CA . HIS A 1 162 ? -28.595 -7.932 24.087 1.00 71.31 162 HIS A CA 1
ATOM 1256 C C . HIS A 1 162 ? -30.030 -7.397 23.945 1.00 71.31 162 HIS A C 1
ATOM 1258 O O . HIS A 1 162 ? -30.969 -8.191 23.859 1.00 71.31 162 HIS A O 1
ATOM 1264 N N . LEU A 1 163 ? -30.203 -6.074 23.852 1.00 75.75 163 LEU A N 1
ATOM 1265 C CA . LEU A 1 163 ? -31.485 -5.406 23.597 1.00 75.75 163 LEU A CA 1
ATOM 1266 C C . LEU A 1 163 ? -32.074 -5.769 22.231 1.00 75.75 163 LEU A C 1
ATOM 1268 O O . LEU A 1 163 ? -33.263 -6.051 22.135 1.00 75.75 163 LEU A O 1
ATOM 1272 N N . ALA A 1 164 ? -31.253 -5.807 21.181 1.00 76.25 164 ALA A N 1
ATOM 1273 C CA . ALA A 1 164 ? -31.703 -6.190 19.846 1.00 76.25 164 ALA A CA 1
ATOM 1274 C C . ALA A 1 164 ? -32.188 -7.647 19.820 1.00 76.25 164 ALA A C 1
ATOM 1276 O O . ALA A 1 164 ? -33.295 -7.925 19.363 1.00 76.25 164 ALA A O 1
ATOM 1277 N N . ARG A 1 165 ? -31.406 -8.564 20.407 1.00 75.56 165 ARG A N 1
ATOM 1278 C CA . ARG A 1 165 ? -31.760 -9.987 20.486 1.00 75.56 165 ARG A CA 1
ATOM 1279 C C . ARG A 1 165 ? -33.035 -10.222 21.299 1.00 75.56 165 ARG A C 1
ATOM 1281 O O . ARG A 1 165 ? -33.897 -10.991 20.894 1.00 75.56 165 ARG A O 1
ATOM 1288 N N . THR A 1 166 ? -33.172 -9.549 22.441 1.00 79.50 166 THR A N 1
ATOM 1289 C CA . THR A 1 166 ? -34.395 -9.643 23.259 1.00 79.50 166 THR A CA 1
ATOM 1290 C C . THR A 1 166 ? -35.598 -8.996 22.574 1.00 79.50 166 THR A C 1
ATOM 1292 O O . THR A 1 166 ? -36.711 -9.499 22.713 1.00 79.50 166 THR A O 1
ATOM 1295 N N . GLY A 1 167 ? -35.393 -7.940 21.784 1.00 76.00 167 GLY A N 1
ATOM 1296 C CA . GLY A 1 167 ? -36.420 -7.346 20.930 1.00 76.00 167 GLY A CA 1
ATOM 1297 C C . GLY A 1 167 ? -36.922 -8.302 19.845 1.00 76.00 167 GLY A C 1
ATOM 1298 O O . GLY A 1 167 ? -38.131 -8.431 19.666 1.00 76.00 167 GLY A O 1
ATOM 1299 N N . GLU A 1 168 ? -36.026 -9.024 19.170 1.00 77.75 168 GLU A N 1
ATOM 1300 C CA . GLU A 1 168 ? -36.393 -10.065 18.197 1.00 77.75 168 GLU A CA 1
ATOM 1301 C C . GLU A 1 168 ? -37.121 -11.243 18.854 1.00 77.75 168 GLU A C 1
ATOM 1303 O O . GLU A 1 168 ? -38.161 -11.678 18.360 1.00 77.75 168 GLU A O 1
ATOM 1308 N N . GLU A 1 169 ? -36.635 -11.727 20.000 1.00 79.62 169 GLU A N 1
ATOM 1309 C CA . GLU A 1 169 ? -37.295 -12.790 20.772 1.00 79.62 169 GLU A CA 1
ATOM 1310 C C . GLU A 1 169 ? -38.697 -12.372 21.250 1.00 79.62 169 GLU A C 1
ATOM 1312 O O . GLU A 1 169 ? -39.621 -13.189 21.276 1.00 79.62 169 GLU A O 1
ATOM 1317 N N . ALA A 1 170 ? -38.875 -11.103 21.627 1.00 80.44 170 ALA A N 1
ATOM 1318 C CA . ALA A 1 170 ? -40.171 -10.554 22.004 1.00 80.44 170 ALA A CA 1
ATOM 1319 C C . ALA A 1 170 ? -41.101 -10.423 20.792 1.00 80.44 170 ALA A C 1
ATOM 1321 O O . ALA A 1 170 ? -42.253 -10.842 20.874 1.00 80.44 170 ALA A O 1
ATOM 1322 N N . ALA A 1 171 ? -40.610 -9.912 19.661 1.00 77.62 171 ALA A N 1
ATOM 1323 C CA . ALA A 1 171 ? -41.386 -9.799 18.428 1.00 77.62 171 ALA A CA 1
ATOM 1324 C C . ALA A 1 171 ? -41.847 -11.173 17.911 1.00 77.62 171 ALA A C 1
ATOM 1326 O O . ALA A 1 171 ? -42.997 -11.325 17.507 1.00 77.62 171 ALA A O 1
ATOM 1327 N N . ALA A 1 172 ? -40.993 -12.194 18.009 1.00 75.44 172 ALA A N 1
ATOM 1328 C CA . ALA A 1 172 ? -41.315 -13.564 17.617 1.00 75.44 172 ALA A CA 1
ATOM 1329 C C . ALA A 1 172 ? -42.391 -14.231 18.495 1.00 75.44 172 ALA A C 1
ATOM 1331 O O . ALA A 1 172 ? -43.020 -15.184 18.053 1.00 75.44 172 ALA A O 1
ATOM 1332 N N . LYS A 1 173 ? -42.619 -13.755 19.727 1.00 76.94 173 LYS A N 1
ATOM 1333 C CA . LYS A 1 173 ? -43.708 -14.240 20.599 1.00 76.94 173 LYS A CA 1
ATOM 1334 C C . LYS A 1 173 ? -45.065 -13.594 20.307 1.00 76.94 173 LYS A C 1
ATOM 1336 O O . LYS A 1 173 ? -46.068 -14.047 20.852 1.00 76.94 173 LYS A O 1
ATOM 1341 N N . TRP A 1 174 ? -45.079 -12.509 19.537 1.00 60.06 174 TRP A N 1
ATOM 1342 C CA . TRP A 1 174 ? -46.282 -11.744 19.193 1.00 60.06 174 TRP A CA 1
ATOM 1343 C C . TRP A 1 174 ? -46.773 -12.008 17.758 1.00 60.06 174 TRP A C 1
ATOM 1345 O O . TRP A 1 174 ? -47.811 -11.468 17.372 1.00 60.06 174 TRP A O 1
ATOM 1355 N N . LEU A 1 175 ? -46.047 -12.832 16.995 1.00 44.22 175 LEU A N 1
ATOM 1356 C CA . LEU A 1 175 ? -46.451 -13.428 15.716 1.00 44.22 175 LEU A CA 1
ATOM 1357 C C . LEU A 1 175 ? -46.933 -14.866 15.937 1.00 44.22 175 LEU A C 1
ATOM 1359 O O . LEU A 1 175 ? -47.867 -15.271 15.212 1.00 44.22 175 LEU A O 1
#

Foldseek 3Di:
DADPVPVLL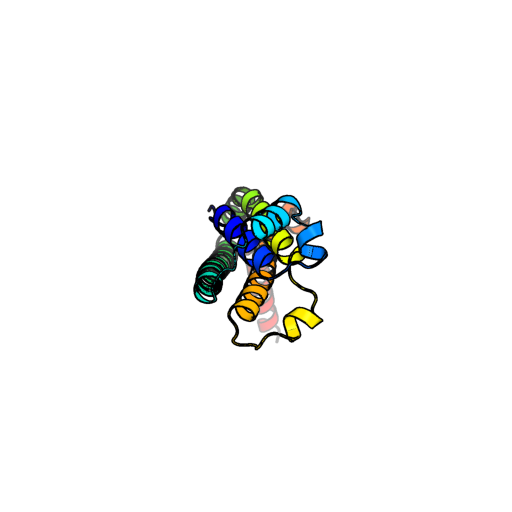VLLLLQLLLVDPDDQNCVLCVPSNVVSVVVVDNDDQVSLQVSLVVLVVSLVVLVVVLVVLVVCCVVPLVVSLVVLVVCLVSLVVQLVSLVSSLSSDDDPVVLVPDDCPGSNVSSNVSSVSSNVSSVSSNVSSCVSNDDDPVNVVPPDVVVVVVVVVVVVVVVVVVD

Radius of gyration: 22.32 Å; chains: 1; bounding box: 71×31×51 Å